Protein AF-A0A377TU84-F1 (afdb_monomer_lite)

Organism: Klebsiella pneumoniae (NCBI:txid573)

Secondary structure (DSSP, 8-state):
----S-GGG--S---SEEEEE-GGGS-HHHHHHHHHHHHHH-----TT--EEEEEEE---SS-HHIIIIIIHHHH-GGGGGTEEEEE--GGG-TT-----EEEEEEE-----

Sequence (112 aa):
MSVDGKPDTIVGFKIGNALVDELDVLKADKARQAWRKIIARMRYKVDGLRNGIDVTTTPEGFKFVYNQFVKAVRGKPELRSMYGLVQASTFDNERTCRMTIFLRFWRVTRRN

Structure (mmCIF, N/CA/C/O backbone):
data_AF-A0A377TU84-F1
#
_entry.id   AF-A0A377TU84-F1
#
loop_
_atom_site.group_PDB
_atom_site.id
_atom_site.type_symbol
_atom_site.label_atom_id
_atom_site.label_alt_id
_atom_site.label_comp_id
_atom_site.label_asym_id
_atom_site.label_entity_id
_atom_site.label_seq_id
_atom_site.pdbx_PDB_ins_code
_atom_site.Cartn_x
_atom_site.Cartn_y
_atom_site.Cartn_z
_atom_site.occupancy
_atom_site.B_iso_or_equiv
_atom_site.auth_seq_id
_atom_site.auth_comp_id
_atom_site.auth_asym_id
_atom_site.auth_atom_id
_atom_site.pdbx_PDB_model_num
ATOM 1 N N . MET A 1 1 ? 4.613 10.775 -8.849 1.00 55.81 1 MET A N 1
ATOM 2 C CA . MET A 1 1 ? 3.187 10.928 -9.206 1.00 55.81 1 MET A CA 1
ATOM 3 C C . MET A 1 1 ? 2.396 10.871 -7.917 1.00 55.81 1 MET A C 1
ATOM 5 O O . MET A 1 1 ? 2.474 9.851 -7.243 1.00 55.81 1 MET A O 1
ATOM 9 N N . SER A 1 2 ? 1.709 11.955 -7.567 1.00 57.00 2 SER A N 1
ATOM 10 C CA . SER A 1 2 ? 0.810 12.003 -6.408 1.00 57.00 2 SER A CA 1
ATOM 11 C C . SER A 1 2 ? -0.594 11.601 -6.855 1.00 57.00 2 SER A C 1
ATOM 13 O O . SER A 1 2 ? -1.015 11.959 -7.956 1.00 57.00 2 SER A O 1
ATOM 15 N N . VAL A 1 3 ? -1.284 10.787 -6.056 1.00 59.31 3 VAL A N 1
ATOM 16 C CA . VAL A 1 3 ? -2.630 10.288 -6.371 1.00 59.31 3 VAL A CA 1
ATOM 17 C C . VAL A 1 3 ? -3.557 10.632 -5.213 1.00 59.31 3 VAL A C 1
ATOM 19 O O . VAL A 1 3 ? -3.621 9.910 -4.221 1.00 59.31 3 VAL A O 1
ATOM 22 N N . ASP A 1 4 ? -4.304 11.721 -5.364 1.00 65.00 4 ASP A N 1
ATOM 23 C CA . ASP A 1 4 ? -5.129 12.298 -4.297 1.00 65.00 4 ASP A CA 1
ATOM 24 C C . ASP A 1 4 ? -6.496 11.602 -4.204 1.00 65.00 4 ASP A C 1
ATOM 26 O O . ASP A 1 4 ? -7.519 12.094 -4.684 1.00 65.00 4 ASP A O 1
ATOM 30 N N . GLY A 1 5 ? -6.523 10.384 -3.659 1.00 61.81 5 GLY A N 1
ATOM 31 C CA . GLY A 1 5 ? -7.767 9.675 -3.319 1.00 61.81 5 GLY A CA 1
ATOM 32 C C . GLY A 1 5 ? -8.651 9.248 -4.504 1.00 61.81 5 GLY A C 1
ATOM 33 O O . GLY A 1 5 ? -9.754 8.732 -4.295 1.00 61.81 5 GLY A O 1
ATOM 34 N N . LYS A 1 6 ? -8.179 9.423 -5.744 1.00 74.75 6 LYS A N 1
ATOM 35 C CA . LYS A 1 6 ? -8.844 9.000 -6.986 1.00 74.75 6 LYS A CA 1
ATOM 36 C C . LYS A 1 6 ? -8.155 7.751 -7.545 1.00 74.75 6 LYS A C 1
ATOM 38 O O . LYS A 1 6 ? -7.245 7.866 -8.358 1.00 74.75 6 LYS A O 1
ATOM 43 N N . PRO A 1 7 ? -8.563 6.533 -7.148 1.00 70.44 7 PRO A N 1
ATOM 44 C CA . PRO A 1 7 ? -7.902 5.313 -7.609 1.00 70.44 7 PRO A CA 1
ATOM 45 C C . PRO A 1 7 ? -8.035 5.094 -9.124 1.00 70.44 7 PRO A C 1
ATOM 47 O O . PRO A 1 7 ? -7.265 4.333 -9.708 1.00 70.44 7 PRO A O 1
ATOM 50 N N . ASP A 1 8 ? -9.013 5.710 -9.785 1.00 74.19 8 ASP A N 1
ATOM 51 C CA . ASP A 1 8 ? -9.265 5.556 -11.225 1.00 74.19 8 ASP A CA 1
ATOM 52 C C . ASP A 1 8 ? -8.236 6.243 -12.116 1.00 74.19 8 ASP A C 1
ATOM 54 O O . ASP A 1 8 ? -8.078 5.841 -13.262 1.00 74.19 8 ASP A O 1
ATOM 58 N N . THR A 1 9 ? -7.442 7.168 -11.575 1.00 74.00 9 THR A N 1
ATOM 59 C CA . THR A 1 9 ? -6.345 7.806 -12.316 1.00 74.00 9 THR A CA 1
ATOM 60 C C . THR A 1 9 ? -5.060 6.968 -12.323 1.00 74.00 9 THR A C 1
ATOM 62 O O . THR A 1 9 ? -4.109 7.294 -13.030 1.00 74.00 9 THR A O 1
ATOM 65 N N . ILE A 1 10 ? -5.014 5.848 -11.585 1.00 69.69 10 ILE A N 1
ATOM 66 C CA . ILE A 1 10 ? -3.851 4.947 -11.527 1.00 69.69 10 ILE A CA 1
ATOM 67 C C . ILE A 1 10 ? -3.839 4.009 -12.750 1.00 69.69 10 ILE A C 1
ATOM 69 O O . ILE A 1 10 ? -4.085 2.797 -12.641 1.00 69.69 10 ILE A O 1
ATOM 73 N N . VAL A 1 11 ? -3.560 4.551 -13.937 1.00 70.50 11 VAL A N 1
ATOM 74 C CA . VAL A 1 11 ? -3.583 3.811 -15.211 1.00 70.50 11 VAL A CA 1
ATOM 75 C C . VAL A 1 11 ? -2.340 4.133 -16.047 1.00 70.50 11 VAL A C 1
ATOM 77 O O . VAL A 1 11 ? -1.904 5.273 -16.100 1.00 70.50 11 VAL A O 1
ATOM 80 N N . GLY A 1 12 ? -1.765 3.117 -16.703 1.00 64.06 12 GLY A N 1
ATOM 81 C CA . GLY A 1 12 ? -0.805 3.323 -17.797 1.00 64.06 12 GLY A CA 1
ATOM 82 C C . GLY A 1 12 ? 0.676 3.508 -17.438 1.00 64.06 12 GLY A C 1
ATOM 83 O O . GLY A 1 12 ? 1.457 3.793 -18.337 1.00 64.06 12 GLY A O 1
ATOM 84 N N . PHE A 1 13 ? 1.105 3.310 -16.186 1.00 71.06 13 PHE A N 1
ATOM 85 C CA . PHE A 1 13 ? 2.510 3.504 -15.788 1.00 71.06 13 PHE A CA 1
ATOM 86 C C . PHE A 1 13 ? 3.108 2.317 -15.015 1.00 71.06 13 PHE A C 1
ATOM 88 O O . PHE A 1 13 ? 2.394 1.486 -14.446 1.00 71.06 13 PHE A O 1
ATOM 95 N N . LYS A 1 14 ? 4.444 2.231 -15.015 1.00 75.81 14 LYS A N 1
ATOM 96 C CA . LYS A 1 14 ? 5.232 1.243 -14.261 1.00 75.81 14 LYS A CA 1
ATOM 97 C C . LYS A 1 14 ? 5.970 1.953 -13.129 1.00 75.81 14 LYS A C 1
ATOM 99 O O . LYS A 1 14 ? 6.510 3.032 -13.340 1.00 75.81 14 LYS A O 1
ATOM 104 N N . ILE A 1 15 ? 6.012 1.327 -11.956 1.00 79.31 15 ILE A N 1
ATOM 105 C CA . ILE A 1 15 ? 6.724 1.838 -10.777 1.00 79.31 15 ILE A CA 1
ATOM 106 C C . ILE A 1 15 ? 7.713 0.802 -10.253 1.00 79.31 15 ILE A C 1
ATOM 108 O O . ILE A 1 15 ? 7.412 -0.396 -10.235 1.00 79.31 15 ILE A O 1
ATOM 112 N N . GLY A 1 16 ? 8.892 1.287 -9.859 1.00 77.50 16 GLY A N 1
ATOM 113 C CA . GLY A 1 16 ? 9.880 0.526 -9.093 1.00 77.50 16 GLY A CA 1
ATOM 114 C C . GLY A 1 16 ? 9.689 0.703 -7.588 1.00 77.50 16 GLY A C 1
ATOM 115 O O . GLY A 1 16 ? 9.677 -0.270 -6.838 1.00 77.50 16 GLY A O 1
ATOM 116 N N . ASN A 1 17 ? 9.428 1.940 -7.159 1.00 81.69 17 ASN A N 1
ATOM 117 C CA . ASN A 1 17 ? 9.190 2.290 -5.765 1.00 81.69 17 ASN A CA 1
ATOM 118 C C . ASN A 1 17 ? 7.942 3.167 -5.636 1.00 81.69 17 ASN A C 1
ATOM 120 O O . ASN A 1 17 ? 7.669 3.988 -6.515 1.00 81.69 17 ASN A O 1
ATOM 124 N N . ALA A 1 18 ? 7.195 3.002 -4.547 1.00 82.06 18 ALA A N 1
ATOM 125 C CA . ALA A 1 18 ? 6.086 3.885 -4.200 1.00 82.06 18 ALA A CA 1
ATOM 126 C C . ALA A 1 18 ? 6.059 4.159 -2.697 1.00 82.06 18 ALA A C 1
ATOM 128 O O . ALA A 1 18 ? 6.327 3.261 -1.906 1.00 82.06 18 ALA A O 1
ATOM 129 N N . LEU A 1 19 ? 5.693 5.385 -2.333 1.00 83.69 19 LEU A N 1
ATOM 130 C CA . LEU A 1 19 ? 5.331 5.770 -0.976 1.00 83.69 19 LEU A CA 1
ATOM 131 C C . LEU A 1 19 ? 3.817 6.000 -0.947 1.00 83.69 19 LEU A C 1
ATOM 133 O O . LEU A 1 19 ? 3.286 6.705 -1.805 1.00 83.69 19 LEU A O 1
ATOM 137 N N . VAL A 1 20 ? 3.126 5.372 -0.003 1.00 83.31 20 VAL A N 1
ATOM 138 C CA . VAL A 1 20 ? 1.683 5.503 0.200 1.00 83.31 20 VAL A CA 1
ATOM 139 C C . VAL A 1 20 ? 1.464 6.095 1.577 1.00 83.31 20 VAL A C 1
ATOM 141 O O . VAL A 1 20 ? 1.713 5.423 2.572 1.00 83.31 20 VAL A O 1
ATOM 144 N N . ASP A 1 21 ? 0.982 7.326 1.623 1.00 82.50 21 ASP A N 1
ATOM 145 C CA . ASP A 1 21 ? 0.732 8.024 2.877 1.00 82.50 21 ASP A CA 1
ATOM 146 C C . ASP A 1 21 ? -0.756 8.017 3.244 1.00 82.50 21 ASP A C 1
ATOM 148 O O . ASP A 1 21 ? -1.621 7.961 2.365 1.00 82.50 21 ASP A O 1
ATOM 152 N N . GLU A 1 22 ? -1.039 8.029 4.545 1.00 82.50 22 GLU A N 1
ATOM 153 C CA . GLU A 1 22 ? -2.372 8.166 5.143 1.00 82.50 22 GLU A CA 1
ATOM 154 C C . GLU A 1 22 ? -3.461 7.258 4.535 1.00 82.50 22 GLU A C 1
ATOM 156 O O . GLU A 1 22 ? -4.630 7.630 4.396 1.00 82.50 22 GLU A O 1
ATOM 161 N N . LEU A 1 23 ? -3.112 6.014 4.188 1.00 77.19 23 LEU A N 1
ATOM 162 C CA . LEU A 1 23 ? -4.045 5.097 3.517 1.00 77.19 23 LEU A CA 1
ATOM 163 C C . LEU A 1 23 ? -5.313 4.814 4.349 1.00 77.19 23 LEU A C 1
ATOM 165 O O . LEU A 1 23 ? -6.374 4.539 3.783 1.00 77.19 23 LEU A O 1
ATOM 169 N N . ASP A 1 24 ? -5.221 4.908 5.678 1.00 72.88 24 ASP A N 1
ATOM 170 C CA . ASP A 1 24 ? -6.345 4.727 6.603 1.00 72.88 24 ASP A CA 1
ATOM 171 C C . ASP A 1 24 ? -7.314 5.931 6.679 1.00 72.88 24 ASP A C 1
ATOM 173 O O . ASP A 1 24 ? -8.373 5.825 7.314 1.00 72.88 24 ASP A O 1
ATOM 177 N N . VAL A 1 25 ? -7.015 7.054 6.011 1.00 80.06 25 VAL A N 1
ATOM 178 C CA . VAL A 1 25 ? -7.971 8.164 5.810 1.00 80.06 25 VAL A CA 1
ATOM 179 C C . VAL A 1 25 ? -9.062 7.762 4.812 1.00 80.06 25 VAL A C 1
ATOM 181 O O . VAL A 1 25 ? -10.209 8.206 4.900 1.00 80.06 25 VAL A O 1
ATOM 184 N N . LEU A 1 26 ? -8.747 6.864 3.875 1.00 78.62 26 LEU A N 1
ATOM 185 C CA . LEU A 1 26 ? -9.720 6.350 2.918 1.00 78.62 26 LEU A CA 1
ATOM 186 C C . LEU A 1 26 ? -10.641 5.300 3.559 1.00 78.62 26 LEU A C 1
ATOM 188 O O . LEU A 1 26 ? -10.242 4.491 4.396 1.00 78.62 26 LEU A O 1
ATOM 192 N N . LYS A 1 27 ? -11.891 5.233 3.079 1.00 83.62 27 LYS A N 1
ATOM 193 C CA . LYS A 1 27 ? -12.786 4.100 3.372 1.00 83.62 27 LYS A CA 1
ATOM 194 C C . LYS A 1 27 ? -12.126 2.790 2.925 1.00 83.62 27 LYS A C 1
ATOM 196 O O . LYS A 1 27 ? -11.518 2.744 1.855 1.00 83.62 27 LYS A O 1
ATOM 201 N N . ALA A 1 28 ? -12.314 1.718 3.697 1.00 81.38 28 ALA A N 1
ATOM 202 C CA . ALA A 1 28 ? -11.624 0.439 3.503 1.00 81.38 28 ALA A CA 1
ATOM 203 C C . ALA A 1 28 ? -11.707 -0.111 2.065 1.00 81.38 28 ALA A C 1
ATOM 205 O O . ALA A 1 28 ? -10.716 -0.619 1.541 1.00 81.38 28 ALA A O 1
ATOM 206 N N . ASP A 1 29 ? -12.852 0.032 1.391 1.00 84.69 29 ASP A N 1
ATOM 207 C CA . ASP A 1 29 ? -13.007 -0.434 0.009 1.00 84.69 29 ASP A CA 1
ATOM 208 C C . ASP A 1 29 ? -12.202 0.399 -0.994 1.00 84.69 29 ASP A C 1
ATOM 210 O O . ASP A 1 29 ? -11.567 -0.166 -1.887 1.00 84.69 29 ASP A O 1
ATOM 214 N N . LYS A 1 30 ? -12.154 1.727 -0.817 1.00 83.38 30 LYS A N 1
ATOM 215 C CA . LYS A 1 30 ? -11.319 2.613 -1.644 1.00 83.38 30 LYS A CA 1
ATOM 216 C C . LYS A 1 30 ? -9.836 2.345 -1.406 1.00 83.38 30 LYS A C 1
ATOM 218 O O . LYS A 1 30 ? -9.090 2.220 -2.375 1.00 83.38 30 LYS A O 1
ATOM 223 N N . ALA A 1 31 ? -9.430 2.177 -0.146 1.00 83.88 31 ALA A N 1
ATOM 224 C CA . ALA A 1 31 ? -8.065 1.803 0.217 1.00 83.88 31 ALA A CA 1
ATOM 225 C C . ALA A 1 31 ? -7.658 0.475 -0.444 1.00 83.88 31 ALA A C 1
ATOM 227 O O . ALA A 1 31 ? -6.609 0.389 -1.082 1.00 83.88 31 ALA A O 1
ATOM 228 N N . ARG A 1 32 ? -8.533 -0.541 -0.399 1.00 85.12 32 ARG A N 1
ATOM 229 C CA . ARG A 1 32 ? -8.299 -1.842 -1.043 1.00 85.12 32 ARG A CA 1
ATOM 230 C C . ARG A 1 32 ? -8.161 -1.717 -2.561 1.00 85.12 32 ARG A C 1
ATOM 232 O O . ARG A 1 32 ? -7.289 -2.357 -3.152 1.00 85.12 32 ARG A O 1
ATOM 239 N N . GLN A 1 33 ? -9.013 -0.922 -3.207 1.00 87.44 33 GLN A N 1
ATOM 240 C CA . GLN A 1 33 ? -8.937 -0.695 -4.652 1.00 87.44 33 GLN A CA 1
ATOM 241 C C . GLN A 1 33 ? -7.648 0.032 -5.048 1.00 87.44 33 GLN A C 1
ATOM 243 O O . GLN A 1 33 ? -6.966 -0.412 -5.975 1.00 87.44 33 GLN A O 1
ATOM 248 N N . ALA A 1 34 ? -7.281 1.095 -4.326 1.00 85.81 34 ALA A N 1
ATOM 249 C CA . ALA A 1 34 ? -6.029 1.817 -4.532 1.00 85.81 34 ALA A CA 1
ATOM 250 C C . ALA A 1 34 ? -4.823 0.882 -4.359 1.00 85.81 34 ALA A C 1
ATOM 252 O O . ALA A 1 34 ? -4.000 0.770 -5.264 1.00 85.81 34 ALA A O 1
ATOM 253 N N . TRP A 1 35 ? -4.783 0.112 -3.267 1.00 85.31 35 TRP A N 1
ATOM 254 C CA . TRP A 1 35 ? -3.724 -0.855 -2.975 1.00 85.31 35 TRP A CA 1
ATOM 255 C C . TRP A 1 35 ? -3.548 -1.904 -4.082 1.00 85.31 35 TRP A C 1
ATOM 257 O O . TRP A 1 35 ? -2.439 -2.128 -4.573 1.00 85.31 35 TRP A O 1
ATOM 267 N N . ARG A 1 36 ? -4.651 -2.513 -4.549 1.00 85.50 36 ARG A N 1
ATOM 268 C CA . ARG A 1 36 ? -4.624 -3.486 -5.658 1.00 85.50 36 ARG A CA 1
ATOM 269 C C . ARG A 1 36 ? -4.098 -2.864 -6.945 1.00 85.50 36 ARG A C 1
ATOM 271 O O . ARG A 1 36 ? -3.325 -3.510 -7.657 1.00 85.50 36 ARG A O 1
ATOM 278 N N . LYS A 1 37 ? -4.505 -1.628 -7.250 1.00 86.19 37 LYS A N 1
ATOM 279 C CA . LYS A 1 37 ? -3.995 -0.902 -8.414 1.00 86.19 37 LYS A CA 1
ATOM 280 C C . LYS A 1 37 ? -2.494 -0.660 -8.249 1.00 86.19 37 LYS A C 1
ATOM 282 O O . LYS A 1 37 ? -1.758 -1.105 -9.117 1.00 86.19 37 LYS A O 1
ATOM 287 N N . ILE A 1 38 ? -2.019 -0.109 -7.132 1.00 84.69 38 ILE A N 1
ATOM 288 C CA . ILE A 1 38 ? -0.587 0.163 -6.886 1.00 84.69 38 ILE A CA 1
ATOM 289 C C . ILE A 1 38 ? 0.267 -1.105 -7.053 1.00 84.69 38 ILE A C 1
ATOM 291 O O . ILE A 1 38 ? 1.173 -1.122 -7.888 1.00 84.69 38 ILE A O 1
ATOM 295 N N . ILE A 1 39 ? -0.070 -2.212 -6.375 1.00 82.94 39 ILE A N 1
ATOM 296 C CA . ILE A 1 39 ? 0.666 -3.487 -6.511 1.00 82.94 39 ILE A CA 1
ATOM 297 C C . ILE A 1 39 ? 0.705 -3.958 -7.967 1.00 82.94 39 ILE A C 1
ATOM 299 O O . ILE A 1 39 ? 1.733 -4.437 -8.453 1.00 82.94 39 ILE A O 1
ATOM 303 N N . ALA A 1 40 ? -0.403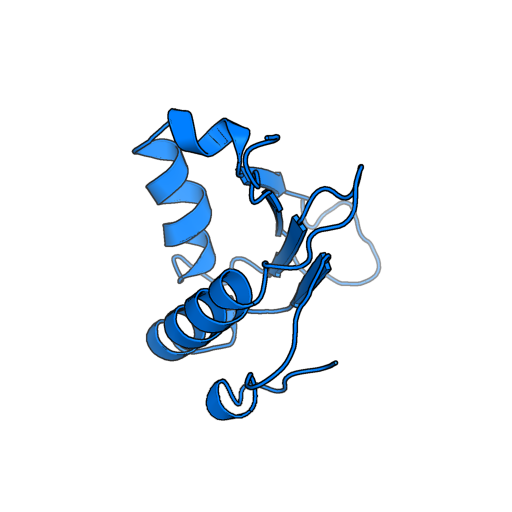 -3.823 -8.696 1.00 82.69 40 ALA A N 1
ATOM 304 C CA . ALA A 1 40 ? -0.463 -4.252 -10.083 1.00 82.69 40 ALA A CA 1
ATOM 305 C C . ALA A 1 40 ? 0.492 -3.467 -11.002 1.00 82.69 40 ALA A C 1
ATOM 307 O O . ALA A 1 40 ? 0.831 -4.002 -12.059 1.00 82.69 40 ALA A O 1
ATOM 308 N N . ARG A 1 41 ? 0.945 -2.261 -10.617 1.00 82.06 41 ARG A N 1
ATOM 309 C CA . ARG A 1 41 ? 1.894 -1.427 -11.383 1.00 82.06 41 ARG A CA 1
ATOM 310 C C . ARG A 1 41 ? 3.352 -1.617 -10.944 1.00 82.06 41 ARG A C 1
ATOM 312 O O . ARG A 1 41 ? 4.249 -1.179 -11.664 1.00 82.06 41 ARG A O 1
ATOM 319 N N . MET A 1 42 ? 3.598 -2.366 -9.863 1.00 78.50 42 MET A N 1
ATOM 320 C CA . MET A 1 42 ? 4.928 -2.855 -9.458 1.00 78.50 42 MET A CA 1
ATOM 321 C C . MET A 1 42 ? 5.420 -3.935 -10.432 1.00 78.50 42 MET A C 1
ATOM 323 O O . MET A 1 42 ? 5.420 -5.130 -10.122 1.00 78.50 42 MET A O 1
ATOM 327 N N . ARG A 1 43 ? 5.727 -3.528 -11.663 1.00 75.19 43 ARG A N 1
ATOM 328 C CA . ARG A 1 43 ? 6.186 -4.385 -12.768 1.00 75.19 43 ARG A CA 1
ATOM 329 C C . ARG A 1 43 ? 7.439 -3.826 -13.439 1.00 75.19 43 ARG A C 1
ATOM 331 O O . ARG A 1 43 ? 7.777 -4.269 -14.535 1.00 75.19 43 ARG A O 1
ATOM 338 N N . TYR A 1 44 ? 8.087 -2.831 -12.834 1.00 75.81 44 TYR A N 1
ATOM 339 C CA . TYR A 1 44 ? 9.342 -2.312 -13.355 1.00 75.81 44 TYR A CA 1
ATOM 340 C C . TYR A 1 44 ? 10.420 -3.390 -13.186 1.00 75.81 44 TYR A C 1
ATOM 342 O O . TYR A 1 44 ? 10.548 -3.979 -12.113 1.00 75.81 44 TYR A O 1
ATOM 350 N N . LYS A 1 45 ? 11.098 -3.737 -14.280 1.00 68.19 45 LYS A N 1
ATOM 351 C CA . LYS A 1 45 ? 12.116 -4.789 -14.322 1.00 68.19 45 LYS A CA 1
ATOM 352 C C . LYS A 1 45 ? 13.417 -4.135 -14.758 1.00 68.19 45 LYS A C 1
ATOM 354 O O . LYS A 1 45 ? 13.540 -3.764 -15.920 1.00 68.19 45 LYS A O 1
ATOM 359 N N . VAL A 1 46 ? 14.326 -3.965 -13.809 1.00 73.56 46 VAL A N 1
ATOM 360 C CA . VAL A 1 46 ? 15.705 -3.525 -14.026 1.00 73.56 46 VAL A CA 1
ATOM 361 C C . VAL A 1 46 ? 16.582 -4.430 -13.175 1.00 73.56 46 VAL A C 1
ATOM 363 O O . VAL A 1 46 ? 16.219 -4.733 -12.034 1.00 73.56 46 VAL A O 1
ATOM 366 N N . ASP A 1 47 ? 17.701 -4.881 -13.734 1.00 68.50 47 ASP A N 1
ATOM 367 C CA . ASP A 1 47 ? 18.627 -5.760 -13.027 1.00 68.50 47 ASP A CA 1
ATOM 368 C C . ASP A 1 47 ? 19.141 -5.080 -11.754 1.00 68.50 47 ASP A C 1
ATOM 370 O O . ASP A 1 47 ? 19.595 -3.939 -11.762 1.00 68.50 47 ASP A O 1
ATOM 374 N N . GLY A 1 48 ? 18.984 -5.771 -10.623 1.00 69.44 48 GLY A N 1
ATOM 375 C CA . GLY A 1 48 ? 19.343 -5.259 -9.298 1.00 69.44 48 GLY A CA 1
ATOM 376 C C . GLY A 1 48 ? 18.277 -4.399 -8.606 1.00 69.44 48 GLY A C 1
ATOM 377 O O . GLY A 1 48 ? 18.401 -4.158 -7.404 1.00 69.44 48 GLY A O 1
ATOM 378 N N . LEU A 1 49 ? 17.196 -3.990 -9.284 1.00 71.38 49 LEU A N 1
ATOM 379 C CA . LEU A 1 49 ? 16.155 -3.184 -8.646 1.00 71.38 49 LEU A CA 1
ATOM 380 C C . LEU A 1 49 ? 15.150 -4.058 -7.887 1.00 71.38 49 LEU A C 1
ATOM 382 O O . LEU A 1 49 ? 14.422 -4.871 -8.461 1.00 71.38 49 LEU A O 1
ATOM 386 N N . ARG A 1 50 ? 15.068 -3.847 -6.571 1.00 71.50 50 ARG A N 1
ATOM 387 C CA . ARG A 1 50 ? 14.057 -4.481 -5.726 1.00 71.50 50 ARG A CA 1
ATOM 388 C C . ARG A 1 50 ? 12.830 -3.579 -5.635 1.00 71.50 50 ARG A C 1
ATOM 390 O O . ARG A 1 50 ? 12.881 -2.496 -5.061 1.00 71.50 50 ARG A O 1
ATOM 397 N N . ASN A 1 51 ? 11.719 -4.063 -6.173 1.00 79.88 51 ASN A N 1
ATOM 398 C CA . ASN A 1 51 ? 10.457 -3.339 -6.173 1.00 79.88 51 ASN A CA 1
ATOM 399 C C . ASN A 1 51 ? 9.867 -3.257 -4.756 1.00 79.88 51 ASN A C 1
ATOM 401 O O . ASN A 1 51 ? 9.569 -4.292 -4.149 1.00 79.88 51 ASN A O 1
ATOM 405 N N . GLY A 1 52 ? 9.688 -2.039 -4.243 1.00 82.06 52 GLY A N 1
ATOM 406 C CA . GLY A 1 52 ? 9.258 -1.782 -2.866 1.00 82.06 52 GLY A CA 1
ATOM 407 C C . GLY A 1 52 ? 8.130 -0.757 -2.761 1.00 82.06 52 GLY A C 1
ATOM 408 O O . GLY A 1 52 ? 8.133 0.247 -3.466 1.00 82.06 52 GLY A O 1
ATOM 409 N N . ILE A 1 53 ? 7.165 -1.003 -1.881 1.00 83.75 53 ILE A N 1
ATOM 410 C CA . ILE A 1 53 ? 6.154 -0.017 -1.495 1.00 83.75 53 ILE A CA 1
ATOM 411 C C . ILE A 1 53 ? 6.341 0.276 -0.015 1.00 83.75 53 ILE A C 1
ATOM 413 O O . ILE A 1 53 ? 6.258 -0.646 0.794 1.00 83.75 53 ILE A O 1
ATOM 417 N N . ASP A 1 54 ? 6.557 1.536 0.323 1.00 82.25 54 ASP A N 1
ATOM 418 C CA . ASP A 1 54 ? 6.578 2.013 1.697 1.00 82.25 54 ASP A CA 1
ATOM 419 C C . ASP A 1 54 ? 5.207 2.632 2.001 1.00 82.25 54 ASP A C 1
ATOM 421 O O . ASP A 1 54 ? 4.672 3.400 1.204 1.00 82.25 54 ASP A O 1
ATOM 425 N N . VAL A 1 55 ? 4.588 2.244 3.110 1.00 80.94 55 VAL A N 1
ATOM 426 C CA . VAL A 1 55 ? 3.290 2.756 3.555 1.00 80.94 55 VAL A CA 1
ATOM 427 C C . VAL A 1 55 ? 3.489 3.442 4.892 1.00 80.94 55 VAL A C 1
ATOM 429 O O . VAL A 1 55 ? 3.992 2.816 5.824 1.00 80.94 55 VAL A O 1
ATOM 432 N N . THR A 1 56 ? 3.089 4.703 4.977 1.00 80.06 56 THR A N 1
ATOM 433 C CA . THR A 1 56 ? 3.065 5.494 6.205 1.00 80.06 56 THR A CA 1
ATOM 434 C C . THR A 1 56 ? 1.620 5.726 6.597 1.00 80.06 56 THR A C 1
ATOM 436 O O . THR A 1 56 ? 0.808 6.188 5.802 1.00 80.06 56 THR A O 1
ATOM 439 N N . THR A 1 57 ? 1.249 5.328 7.809 1.00 73.31 57 THR A N 1
ATOM 440 C CA . THR A 1 57 ? -0.107 5.572 8.307 1.00 73.31 57 THR A CA 1
ATOM 441 C C . THR A 1 57 ? -0.094 5.834 9.798 1.00 73.31 57 THR A C 1
ATOM 443 O O . THR A 1 57 ? 0.755 5.304 10.525 1.00 73.31 57 THR A O 1
ATOM 446 N N . THR A 1 58 ? -1.086 6.591 10.251 1.00 71.94 58 THR A N 1
ATOM 447 C CA . THR A 1 58 ? -1.495 6.577 11.644 1.00 71.94 58 THR A CA 1
ATOM 448 C C . THR A 1 58 ? -2.504 5.456 11.855 1.00 71.94 58 THR A C 1
ATOM 450 O O . THR A 1 58 ? -3.515 5.400 11.151 1.00 71.94 58 THR A O 1
ATOM 453 N N . PRO A 1 59 ? -2.278 4.538 12.810 1.00 64.44 59 PRO A N 1
ATOM 454 C CA . PRO A 1 59 ? -3.253 3.514 13.151 1.00 64.44 59 PRO A CA 1
ATOM 455 C C . PRO A 1 59 ? -4.436 4.144 13.903 1.00 64.44 59 PRO A C 1
ATOM 457 O O . PRO A 1 59 ? -4.632 3.922 15.093 1.00 64.44 59 PRO A O 1
ATOM 460 N N . GLU A 1 60 ? -5.263 4.925 13.212 1.00 60.38 60 GLU A N 1
ATOM 461 C CA . GLU A 1 60 ? -6.547 5.419 13.715 1.00 60.38 60 GLU A CA 1
ATOM 462 C C . GLU A 1 60 ? -7.619 4.321 13.581 1.00 60.38 60 GLU A C 1
ATOM 464 O O . GLU A 1 60 ? -8.627 4.460 12.880 1.00 60.38 60 GLU A O 1
ATOM 469 N N . GLY A 1 61 ? -7.360 3.180 14.232 1.00 55.78 61 GLY A N 1
ATOM 470 C CA . GLY A 1 61 ? -8.270 2.038 14.354 1.00 55.78 61 GLY A CA 1
ATOM 471 C C . GLY A 1 61 ? -7.864 0.762 13.600 1.00 55.78 61 GLY A C 1
ATOM 472 O O . GLY A 1 61 ? -6.847 0.688 12.913 1.00 55.78 61 GLY A O 1
ATOM 473 N N . PHE A 1 62 ? -8.706 -0.275 13.712 1.00 61.59 62 PHE A N 1
ATOM 474 C CA . PHE A 1 62 ? -8.571 -1.593 13.058 1.00 61.59 62 PHE A CA 1
ATOM 475 C C . PHE A 1 62 ? -8.911 -1.561 11.553 1.00 61.59 62 PHE A C 1
ATOM 477 O O . PHE A 1 62 ? -9.632 -2.419 11.031 1.00 61.59 62 PHE A O 1
ATOM 484 N N . LYS A 1 63 ? -8.436 -0.528 10.858 1.00 73.81 63 LYS A N 1
ATOM 485 C CA . LYS A 1 63 ? -8.741 -0.245 9.454 1.00 73.81 63 LYS A CA 1
ATOM 486 C C . LYS A 1 63 ? -7.933 -1.146 8.506 1.00 73.81 63 LYS A C 1
ATOM 488 O O . LYS A 1 63 ? -7.417 -2.201 8.888 1.00 73.81 63 LYS A O 1
ATOM 493 N N . PHE A 1 64 ? -7.911 -0.797 7.221 1.00 77.94 64 PHE A N 1
ATOM 494 C CA . PHE A 1 64 ? -7.347 -1.635 6.164 1.00 77.94 64 PHE A CA 1
ATOM 495 C C . PHE A 1 64 ? -5.878 -1.985 6.424 1.00 77.94 64 PHE A C 1
ATOM 497 O O . PHE A 1 64 ? -5.518 -3.157 6.294 1.00 77.94 64 PHE A O 1
ATOM 504 N N . VAL A 1 65 ? -5.057 -1.019 6.848 1.00 77.12 65 VAL A N 1
ATOM 505 C CA . VAL A 1 65 ? -3.624 -1.256 7.061 1.00 77.12 65 VAL A CA 1
ATOM 506 C C . VAL A 1 65 ? -3.393 -2.258 8.194 1.00 77.12 65 VAL A C 1
ATOM 508 O O . VAL A 1 65 ? -2.647 -3.224 8.026 1.00 77.12 65 VAL A O 1
ATOM 511 N N . TYR A 1 66 ? -4.109 -2.130 9.312 1.00 77.44 66 TYR A N 1
ATOM 512 C CA . TYR A 1 66 ? -4.018 -3.103 10.403 1.00 77.44 66 TYR A CA 1
ATOM 513 C C . TYR A 1 66 ? -4.397 -4.522 9.947 1.00 77.44 66 TYR A C 1
ATOM 515 O O . TYR A 1 66 ? -3.683 -5.494 10.208 1.00 77.44 66 TYR A O 1
ATOM 523 N N . ASN A 1 67 ? -5.509 -4.664 9.221 1.00 80.00 67 ASN A N 1
ATOM 524 C CA . ASN A 1 67 ? -5.957 -5.976 8.754 1.00 80.00 67 ASN A CA 1
ATOM 525 C C . ASN A 1 67 ? -4.971 -6.595 7.746 1.00 80.00 67 ASN A C 1
ATOM 527 O O . ASN A 1 67 ? -4.677 -7.790 7.822 1.00 80.00 67 ASN A O 1
ATOM 531 N N . GLN A 1 68 ? -4.431 -5.785 6.836 1.00 78.38 68 GLN A N 1
ATOM 532 C CA . GLN A 1 68 ? -3.564 -6.250 5.758 1.00 78.38 68 GLN A CA 1
ATOM 533 C C . GLN A 1 68 ? -2.139 -6.564 6.226 1.00 78.38 68 GLN A C 1
ATOM 535 O O . GLN A 1 68 ? -1.539 -7.512 5.728 1.00 78.38 68 GLN A O 1
ATOM 540 N N . PHE A 1 69 ? -1.592 -5.795 7.165 1.00 74.38 69 PHE A N 1
ATOM 541 C CA . PHE A 1 69 ? -0.182 -5.907 7.533 1.00 74.38 69 PHE A CA 1
ATOM 542 C C . PHE A 1 69 ? 0.060 -6.494 8.924 1.00 74.38 69 PHE A C 1
ATOM 544 O O . PHE A 1 69 ? 1.133 -7.034 9.168 1.00 74.38 69 PHE A O 1
ATOM 551 N N . VAL A 1 70 ? -0.927 -6.451 9.824 1.00 76.50 70 VAL A N 1
ATOM 552 C CA . VAL A 1 70 ? -0.816 -7.075 11.151 1.00 76.50 70 VAL A CA 1
ATOM 553 C C . VAL A 1 70 ? -1.548 -8.411 11.165 1.00 76.50 70 VAL A C 1
ATOM 555 O O . VAL A 1 70 ? -0.920 -9.445 11.384 1.00 76.50 70 VAL A O 1
ATOM 558 N N . LYS A 1 71 ? -2.859 -8.437 10.884 1.00 79.56 71 LYS A N 1
ATOM 559 C CA . LYS A 1 71 ? -3.630 -9.697 10.921 1.00 79.56 71 LYS A CA 1
ATOM 560 C C . LYS A 1 71 ? -3.193 -10.688 9.844 1.00 79.56 71 LYS A C 1
ATOM 562 O O . LYS A 1 71 ? -2.966 -11.851 10.166 1.00 79.56 71 LYS A O 1
ATOM 567 N N . ALA A 1 72 ? -3.050 -10.255 8.590 1.00 77.25 72 ALA A N 1
ATOM 568 C CA . ALA A 1 72 ? -2.705 -11.182 7.509 1.00 77.25 72 ALA A CA 1
ATOM 569 C C . ALA A 1 72 ? -1.282 -11.752 7.645 1.00 77.25 72 ALA A C 1
ATOM 571 O O . ALA A 1 72 ? -1.079 -12.938 7.399 1.00 77.25 72 ALA A O 1
ATOM 572 N N . VAL A 1 73 ? -0.315 -10.943 8.096 1.00 76.00 73 VAL A N 1
ATOM 573 C CA . VAL A 1 73 ? 1.064 -11.403 8.350 1.00 76.00 73 VAL A CA 1
ATOM 574 C C . VAL A 1 73 ? 1.119 -12.345 9.555 1.00 76.00 73 VAL A C 1
ATOM 576 O O . VAL A 1 73 ? 1.841 -13.337 9.516 1.00 76.00 73 VAL A O 1
ATOM 579 N N . ARG A 1 74 ? 0.317 -12.096 10.601 1.00 76.50 74 ARG A N 1
ATOM 580 C CA . ARG A 1 74 ? 0.173 -13.029 11.733 1.00 76.50 74 ARG A CA 1
ATOM 581 C C . ARG A 1 74 ? -0.437 -14.366 11.314 1.00 76.50 74 ARG A C 1
ATOM 583 O O . ARG A 1 74 ? 0.011 -15.400 11.789 1.00 76.50 74 ARG A O 1
ATOM 590 N N . GLY A 1 75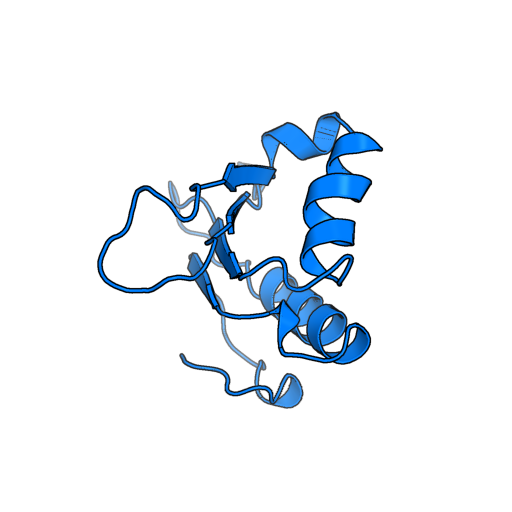 ? -1.435 -14.349 10.428 1.00 76.75 75 GLY A N 1
ATOM 591 C CA . GLY A 1 75 ? -2.079 -15.566 9.927 1.00 76.75 75 GLY A CA 1
ATOM 592 C C . GLY A 1 75 ? -1.230 -16.364 8.932 1.00 76.75 75 GLY A C 1
ATOM 593 O O . GLY A 1 75 ? -1.477 -17.550 8.744 1.00 76.75 75 GLY A O 1
ATOM 594 N N . LYS A 1 76 ? -0.242 -15.729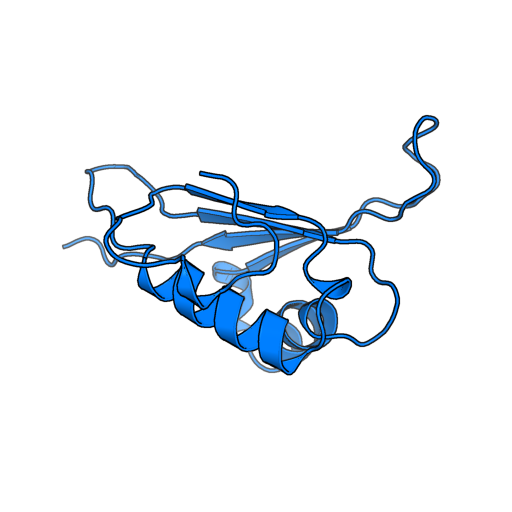 8.288 1.00 76.44 76 LYS A N 1
ATOM 595 C CA . LYS A 1 76 ? 0.636 -16.351 7.287 1.00 76.44 76 LYS A CA 1
ATOM 596 C C . LYS A 1 76 ? 2.085 -15.901 7.488 1.00 76.44 76 LYS A C 1
ATOM 598 O O . LYS A 1 76 ? 2.511 -14.919 6.872 1.00 76.44 76 LYS A O 1
ATOM 603 N N . PRO A 1 77 ? 2.869 -16.612 8.314 1.00 74.75 77 PRO A N 1
ATOM 604 C CA . PRO A 1 77 ? 4.232 -16.203 8.658 1.00 74.75 77 PRO A CA 1
ATOM 605 C C . PRO A 1 77 ? 5.181 -16.150 7.448 1.00 74.75 77 PRO A C 1
ATOM 607 O O . PRO A 1 77 ? 6.117 -15.357 7.443 1.00 74.75 77 PRO A O 1
ATOM 610 N N . GLU A 1 78 ? 4.901 -16.905 6.385 1.00 74.75 78 GLU A N 1
ATOM 611 C CA . GLU A 1 78 ? 5.591 -16.839 5.085 1.00 74.75 78 GLU A CA 1
ATOM 612 C C . GLU A 1 78 ? 5.615 -15.427 4.466 1.00 74.75 78 GLU A C 1
ATOM 614 O O . GLU A 1 78 ? 6.598 -15.024 3.833 1.00 74.75 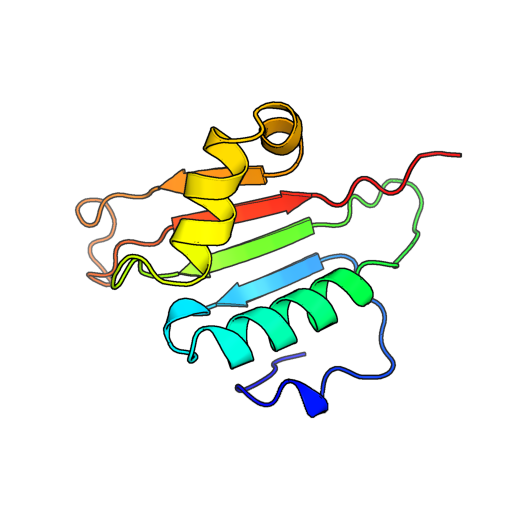78 GLU A O 1
ATOM 619 N N . LEU A 1 79 ? 4.571 -14.628 4.716 1.00 69.31 79 LEU A N 1
ATOM 620 C CA . LEU A 1 79 ? 4.457 -13.258 4.225 1.00 69.31 79 LEU A CA 1
ATOM 621 C C . LEU A 1 79 ? 5.405 -12.299 4.959 1.00 69.31 79 LEU A C 1
ATOM 623 O O . LEU A 1 79 ? 5.759 -11.257 4.414 1.00 69.31 79 LEU A O 1
ATOM 627 N N . ARG A 1 80 ? 5.887 -12.648 6.157 1.00 69.19 80 ARG A N 1
ATOM 628 C CA . ARG A 1 80 ? 6.798 -11.807 6.955 1.00 69.19 80 ARG A CA 1
ATOM 629 C C . ARG A 1 80 ? 8.122 -11.510 6.244 1.00 69.19 80 ARG A C 1
ATOM 631 O O . ARG A 1 80 ? 8.740 -10.488 6.504 1.00 69.19 80 ARG A O 1
ATOM 638 N N . SER A 1 81 ? 8.535 -12.364 5.306 1.00 71.12 81 SER A N 1
ATOM 639 C CA . SER A 1 81 ? 9.701 -12.114 4.444 1.00 71.12 81 SER A CA 1
ATOM 640 C C . SER A 1 81 ? 9.487 -10.955 3.453 1.00 71.12 81 SER A C 1
ATOM 642 O O . SER A 1 81 ? 10.440 -10.296 3.031 1.00 71.12 81 SER A O 1
ATOM 644 N N . MET A 1 82 ? 8.230 -10.696 3.083 1.00 69.62 82 MET A N 1
ATOM 645 C CA . MET A 1 82 ? 7.827 -9.675 2.115 1.00 69.62 82 MET A CA 1
ATOM 646 C C . MET A 1 82 ? 7.339 -8.393 2.793 1.00 69.62 82 MET A C 1
ATOM 648 O O . MET A 1 82 ? 7.437 -7.329 2.187 1.00 69.62 82 MET A O 1
ATOM 652 N N . TYR A 1 83 ? 6.836 -8.483 4.027 1.00 72.50 83 TYR A N 1
ATOM 653 C CA . TYR A 1 83 ? 6.311 -7.355 4.796 1.00 72.50 83 TYR A CA 1
ATOM 654 C C . TYR A 1 83 ? 7.208 -7.036 6.000 1.00 72.50 83 TYR A C 1
ATOM 656 O O . TYR A 1 83 ? 7.334 -7.843 6.916 1.00 72.50 83 TYR A O 1
ATOM 664 N N . GLY A 1 84 ? 7.791 -5.837 6.022 1.00 73.19 84 GLY A N 1
ATOM 665 C CA . GLY A 1 84 ? 8.465 -5.266 7.188 1.00 73.19 84 GLY A CA 1
ATOM 666 C C . GLY A 1 84 ? 7.553 -4.273 7.902 1.00 73.19 84 GLY A C 1
ATOM 667 O O . GLY A 1 84 ? 7.046 -3.356 7.262 1.00 73.19 84 GLY A O 1
ATOM 668 N N . LEU A 1 85 ? 7.349 -4.453 9.207 1.00 72.12 85 LEU A N 1
ATOM 669 C CA . LEU A 1 85 ? 6.615 -3.524 10.069 1.00 72.12 85 LEU A CA 1
ATOM 670 C C . LEU A 1 85 ? 7.611 -2.834 10.997 1.00 72.12 85 LEU A C 1
ATOM 672 O O . LEU A 1 85 ? 8.270 -3.501 11.793 1.00 72.12 85 LEU A O 1
ATOM 676 N N . VAL A 1 86 ? 7.689 -1.511 10.906 1.00 71.19 86 VAL A N 1
ATOM 677 C CA . VAL A 1 86 ? 8.407 -0.658 11.852 1.00 71.19 86 VAL A CA 1
ATOM 678 C C . VAL A 1 86 ? 7.378 0.258 12.497 1.00 71.19 86 VAL A C 1
ATOM 680 O O . VAL A 1 86 ? 6.676 1.002 11.813 1.00 71.19 86 VAL A O 1
ATOM 683 N N . GLN A 1 87 ? 7.251 0.166 13.815 1.00 64.50 87 GLN A N 1
ATOM 684 C CA . GLN A 1 87 ? 6.350 1.003 14.593 1.00 64.50 87 GLN A CA 1
ATOM 685 C C . GLN A 1 87 ? 7.197 1.996 15.384 1.00 64.50 87 GLN A C 1
ATOM 687 O O . GLN A 1 87 ? 7.993 1.580 16.221 1.00 64.50 87 GLN A O 1
ATOM 692 N N . ALA A 1 88 ? 7.029 3.288 15.109 1.00 60.44 88 ALA A N 1
ATOM 693 C CA . ALA A 1 88 ? 7.596 4.346 15.935 1.00 60.44 88 ALA A CA 1
ATOM 694 C C . ALA A 1 88 ? 6.553 4.790 16.970 1.00 60.44 88 ALA A C 1
ATOM 696 O O . ALA A 1 88 ? 5.370 4.950 16.643 1.00 60.44 88 ALA A O 1
ATOM 697 N N . SER A 1 89 ? 6.977 4.943 18.225 1.00 54.38 89 SER A N 1
ATOM 698 C CA . SER A 1 89 ? 6.108 5.418 19.300 1.00 54.38 89 SER A CA 1
ATOM 699 C C . SER A 1 89 ? 5.959 6.940 19.220 1.00 54.38 89 SER A C 1
ATOM 701 O O . SER A 1 89 ? 6.861 7.642 18.771 1.00 54.38 89 SER A O 1
ATOM 703 N N . THR A 1 90 ? 4.812 7.470 19.648 1.00 51.72 90 THR A N 1
ATOM 704 C CA . THR A 1 90 ? 4.503 8.912 19.606 1.00 51.72 90 THR A CA 1
ATOM 705 C C . THR A 1 90 ? 5.465 9.767 20.446 1.00 51.72 90 THR A C 1
ATOM 707 O O . THR A 1 90 ? 5.473 10.982 20.298 1.00 51.72 90 THR A O 1
ATOM 710 N N . PHE A 1 91 ? 6.269 9.155 21.321 1.00 51.53 91 PHE A N 1
ATOM 711 C CA . PHE A 1 91 ? 7.172 9.861 22.231 1.00 51.53 91 PHE A CA 1
ATOM 712 C C . PHE A 1 91 ? 8.503 10.280 21.577 1.00 51.53 91 PHE A C 1
ATOM 714 O O . PHE A 1 91 ? 9.183 11.148 22.106 1.00 51.53 91 PHE A O 1
ATOM 721 N N . ASP A 1 92 ? 8.853 9.714 20.415 1.00 51.09 92 ASP A N 1
ATOM 722 C CA . ASP A 1 92 ? 10.171 9.905 19.783 1.00 51.09 92 ASP A CA 1
ATOM 723 C C . ASP A 1 92 ? 10.233 11.055 18.757 1.00 51.09 92 ASP A C 1
ATOM 725 O O . ASP A 1 92 ? 11.297 11.337 18.212 1.00 51.09 92 ASP A O 1
ATOM 729 N N . ASN A 1 93 ? 9.114 11.724 18.450 1.00 44.38 93 ASN A N 1
ATOM 730 C CA . ASN A 1 93 ? 9.071 12.777 17.428 1.00 44.38 93 ASN A CA 1
ATOM 731 C C . ASN A 1 93 ? 8.346 14.026 17.953 1.00 44.38 93 ASN A C 1
ATOM 733 O O . ASN A 1 93 ? 7.128 14.154 17.841 1.00 44.38 93 ASN A O 1
ATOM 737 N N . GLU A 1 94 ? 9.108 14.985 18.480 1.00 48.03 94 GLU A N 1
ATOM 738 C CA . GLU A 1 94 ? 8.608 16.231 19.094 1.00 48.03 94 GLU A CA 1
ATOM 739 C C . GLU A 1 94 ? 7.832 17.152 18.128 1.00 48.03 94 GLU A C 1
ATOM 741 O O . GLU A 1 94 ? 7.218 18.130 18.549 1.00 48.03 94 GLU A O 1
ATOM 746 N N . ARG A 1 95 ? 7.840 16.864 16.818 1.00 43.38 95 ARG A N 1
ATOM 747 C CA . ARG A 1 95 ? 7.333 17.782 15.784 1.00 43.38 95 ARG A CA 1
ATOM 748 C C . ARG A 1 95 ? 5.923 17.490 15.272 1.00 43.38 95 ARG A C 1
ATOM 750 O O . ARG A 1 95 ? 5.275 18.410 14.784 1.00 43.38 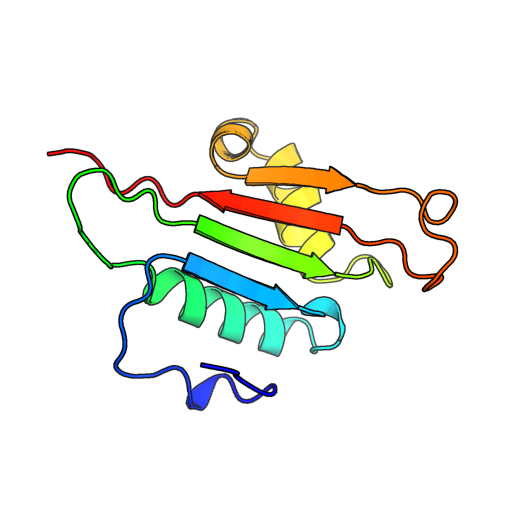95 ARG A O 1
ATOM 757 N N . THR A 1 96 ? 5.428 16.260 15.415 1.00 40.31 96 THR A N 1
ATOM 758 C CA . THR A 1 96 ? 4.066 15.892 14.996 1.00 40.31 96 THR A CA 1
ATOM 759 C C . THR A 1 96 ? 3.590 14.709 15.836 1.00 40.31 96 THR A C 1
ATOM 761 O O . THR A 1 96 ? 4.054 13.590 15.637 1.00 40.31 96 THR A O 1
ATOM 764 N N . CYS A 1 97 ? 2.650 14.935 16.759 1.00 38.06 97 CYS A N 1
ATOM 765 C CA . CYS A 1 97 ? 1.979 13.904 17.565 1.00 38.06 97 CYS A CA 1
ATOM 766 C C . CYS A 1 97 ? 1.157 12.920 16.702 1.00 38.06 97 CYS A C 1
ATOM 768 O O . CYS A 1 97 ? -0.072 12.916 16.749 1.00 38.06 97 CYS A O 1
ATOM 770 N N . ARG A 1 98 ? 1.807 12.083 15.886 1.00 43.84 98 ARG A N 1
ATOM 771 C CA . ARG A 1 98 ? 1.166 11.040 15.075 1.00 43.84 98 ARG A CA 1
ATOM 772 C C . ARG A 1 98 ? 2.020 9.778 15.064 1.00 43.84 98 ARG A C 1
ATOM 774 O O . ARG A 1 98 ? 3.115 9.745 14.511 1.00 43.84 98 ARG A O 1
ATOM 781 N N . MET A 1 99 ? 1.489 8.722 15.675 1.00 48.69 99 MET A N 1
ATOM 782 C CA . MET A 1 99 ? 2.088 7.388 15.688 1.00 48.69 99 MET A CA 1
ATOM 783 C C . MET A 1 99 ? 2.224 6.902 14.239 1.00 48.69 99 MET A C 1
ATOM 785 O O . MET A 1 99 ? 1.219 6.599 13.607 1.00 48.69 99 MET A O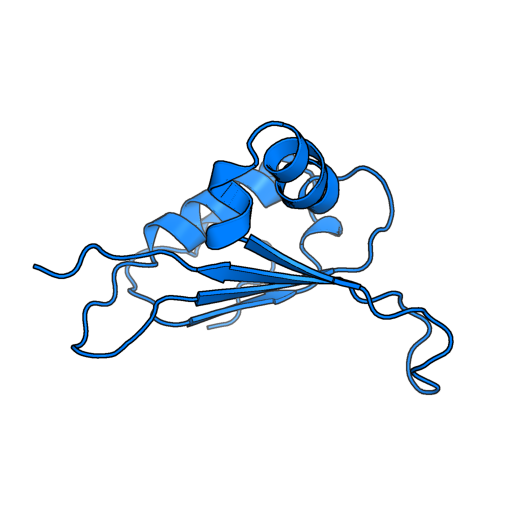 1
ATOM 789 N N . THR A 1 100 ? 3.437 6.887 13.686 1.00 54.94 100 THR A N 1
ATOM 790 C CA . THR A 1 100 ? 3.651 6.569 12.267 1.00 54.94 100 THR A CA 1
ATOM 791 C C . THR A 1 100 ? 4.132 5.134 12.147 1.00 54.94 100 THR A C 1
ATOM 793 O O . THR A 1 100 ? 5.214 4.772 12.612 1.00 54.94 100 THR A O 1
ATOM 796 N N . ILE A 1 101 ? 3.305 4.295 11.533 1.00 65.06 101 ILE A N 1
ATOM 797 C CA . ILE A 1 101 ? 3.694 2.944 11.153 1.00 65.06 101 ILE A CA 1
ATOM 798 C C . ILE A 1 101 ? 4.338 3.020 9.774 1.00 65.06 101 ILE A C 1
ATOM 800 O O . ILE A 1 101 ? 3.687 3.438 8.819 1.00 65.06 101 ILE A O 1
ATOM 804 N N . PHE A 1 102 ? 5.587 2.567 9.676 1.00 58.50 102 PHE A N 1
ATOM 805 C CA . PHE A 1 102 ? 6.279 2.346 8.413 1.00 58.50 102 PHE A CA 1
ATOM 806 C C . PHE A 1 102 ? 6.148 0.880 8.020 1.00 58.50 102 PHE A C 1
ATOM 808 O O . PHE A 1 102 ? 6.637 -0.030 8.696 1.00 58.50 102 PHE A O 1
ATOM 815 N N . LEU A 1 103 ? 5.468 0.651 6.906 1.00 64.69 103 LEU A N 1
ATOM 816 C CA . LEU A 1 103 ? 5.204 -0.670 6.371 1.00 64.69 103 LEU A CA 1
ATOM 817 C C . LEU A 1 103 ? 5.859 -0.819 5.020 1.00 64.69 103 LEU A C 1
ATOM 819 O O . LEU A 1 103 ? 5.460 -0.192 4.046 1.00 64.69 103 LEU A O 1
ATOM 823 N N . ARG A 1 104 ? 6.853 -1.693 4.959 1.00 65.31 104 ARG A N 1
ATOM 824 C CA . ARG A 1 104 ? 7.596 -1.955 3.739 1.00 65.31 104 ARG A CA 1
ATOM 825 C C . ARG A 1 104 ? 7.126 -3.251 3.116 1.00 65.31 104 ARG A C 1
ATOM 827 O O . ARG A 1 104 ? 7.298 -4.318 3.699 1.00 65.31 104 ARG A O 1
ATOM 834 N N . PHE A 1 105 ? 6.550 -3.171 1.926 1.00 68.62 105 PHE A N 1
ATOM 835 C CA . PHE A 1 105 ? 6.206 -4.328 1.116 1.00 68.62 105 PHE A CA 1
ATOM 836 C C . PHE A 1 105 ? 7.203 -4.497 -0.020 1.00 68.62 105 PHE A C 1
ATOM 838 O O . PHE A 1 105 ? 7.327 -3.644 -0.895 1.00 68.62 105 PHE A O 1
ATOM 845 N N . TRP A 1 106 ? 7.865 -5.644 -0.048 1.00 63.47 106 TRP A N 1
ATOM 846 C CA . TRP A 1 106 ? 8.753 -6.025 -1.127 1.00 63.47 106 TRP A CA 1
ATOM 847 C C . TRP A 1 106 ? 8.067 -7.011 -2.050 1.00 63.47 106 TRP A C 1
ATOM 849 O O . TRP A 1 106 ? 7.765 -8.143 -1.667 1.00 63.47 106 TRP A O 1
ATOM 859 N N . ARG A 1 107 ? 7.906 -6.618 -3.312 1.00 63.00 107 ARG A N 1
ATOM 860 C CA . ARG A 1 107 ? 7.512 -7.568 -4.342 1.00 63.00 107 ARG A CA 1
ATOM 861 C C . ARG A 1 107 ? 8.769 -8.221 -4.898 1.00 63.00 107 ARG A C 1
ATOM 863 O O . ARG A 1 107 ? 9.506 -7.603 -5.662 1.00 63.00 107 ARG A O 1
ATOM 870 N N . VAL A 1 108 ? 8.992 -9.483 -4.540 1.00 53.97 108 VAL A N 1
ATOM 871 C CA . VAL A 1 108 ? 10.033 -10.299 -5.172 1.00 53.97 108 VAL A CA 1
ATOM 872 C C . VAL A 1 108 ? 9.577 -10.619 -6.594 1.00 53.97 108 VAL A C 1
ATOM 874 O O . VAL A 1 108 ? 8.779 -11.525 -6.830 1.00 53.97 108 VAL A O 1
ATOM 877 N N . THR A 1 109 ? 10.046 -9.847 -7.569 1.00 50.72 109 THR A N 1
ATOM 878 C CA . THR A 1 109 ? 10.108 -10.325 -8.949 1.00 50.72 109 THR A CA 1
ATOM 879 C C . THR A 1 109 ? 11.120 -11.462 -8.962 1.00 50.72 109 THR A C 1
ATOM 881 O O . THR A 1 109 ? 12.288 -11.222 -8.662 1.00 50.72 109 THR A O 1
ATOM 884 N N . ARG A 1 110 ? 10.665 -12.702 -9.215 1.00 37.81 110 ARG A N 1
ATOM 885 C CA . ARG A 1 110 ? 11.562 -13.855 -9.387 1.00 37.81 110 ARG A CA 1
ATOM 886 C C . ARG A 1 110 ? 12.703 -13.432 -10.316 1.00 37.81 110 ARG A C 1
ATOM 888 O O . ARG A 1 110 ? 12.429 -12.937 -11.411 1.00 37.81 110 ARG A O 1
ATOM 895 N N . ARG A 1 111 ? 13.944 -13.582 -9.839 1.00 40.00 111 ARG A N 1
ATOM 896 C CA . ARG A 1 111 ? 15.118 -13.632 -10.712 1.00 40.00 111 ARG A CA 1
ATOM 897 C C . ARG A 1 111 ? 14.840 -14.746 -11.725 1.00 40.00 111 ARG A C 1
ATOM 899 O O . ARG A 1 111 ? 14.424 -15.828 -11.304 1.00 40.00 111 ARG A O 1
ATOM 906 N N . ASN A 1 112 ? 14.954 -14.433 -13.013 1.00 32.97 112 ASN A N 1
ATOM 907 C CA . ASN A 1 112 ? 15.276 -15.472 -13.987 1.00 32.97 112 ASN A CA 1
ATOM 908 C C . ASN A 1 112 ? 16.720 -15.903 -13.748 1.00 32.97 112 ASN A C 1
ATOM 910 O O . ASN A 1 112 ? 17.505 -15.030 -13.306 1.00 32.97 112 ASN A O 1
#

pLDDT: mean 70.12, std 12.7, range [32.97, 87.44]

Foldseek 3Di:
DDDDLPLVVLDDAADQEEEAEALQVDAQVSSVSSVVSVVVRPPDDDPPRWRKYKYKHFCPDCGNCVCPQPVVCVVPVVCCVQKDWDWDDLVPDPPDSGGIIIIMGTDDPDDD

Radius of gyration: 14.63 Å; chains: 1; bounding box: 32×35×40 Å